Protein AF-A0A9E5XVZ9-F1 (afdb_monome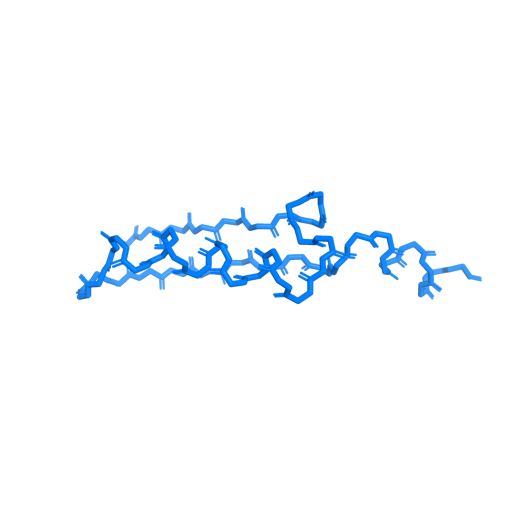r)

Structure (mmCIF, N/CA/C/O backbone):
data_AF-A0A9E5XVZ9-F1
#
_entry.id   AF-A0A9E5XVZ9-F1
#
loop_
_atom_site.group_PDB
_atom_site.id
_atom_site.type_symbol
_atom_site.label_atom_id
_atom_site.label_alt_id
_atom_site.label_comp_id
_atom_site.label_asym_id
_atom_site.label_entity_id
_atom_site.label_seq_id
_atom_site.pdbx_PDB_ins_code
_atom_site.Cartn_x
_atom_site.Cartn_y
_atom_site.Cartn_z
_atom_site.occupancy
_atom_site.B_iso_or_equiv
_atom_site.auth_seq_id
_atom_site.auth_comp_id
_atom_site.auth_asym_id
_atom_site.auth_atom_id
_atom_site.pdbx_PDB_model_num
ATOM 1 N N . MET A 1 1 ? -18.796 1.857 9.129 1.00 84.12 1 MET A N 1
ATOM 2 C CA . MET A 1 1 ? -17.932 1.143 8.163 1.00 84.12 1 MET A CA 1
ATOM 3 C C . MET A 1 1 ? -17.297 2.184 7.258 1.00 84.12 1 MET A C 1
ATOM 5 O O . MET A 1 1 ? -18.036 3.018 6.751 1.00 84.12 1 MET A O 1
ATOM 9 N N . LYS A 1 2 ? -15.966 2.204 7.124 1.00 94.38 2 LYS A N 1
ATOM 10 C CA . LYS A 1 2 ? -15.236 3.191 6.299 1.00 94.38 2 LYS A CA 1
ATOM 11 C C . LYS A 1 2 ? -14.534 2.497 5.136 1.00 94.38 2 LYS A C 1
ATOM 13 O O . LYS A 1 2 ? -14.087 1.365 5.298 1.00 94.38 2 LYS A O 1
ATOM 18 N N . VAL A 1 3 ? -14.426 3.173 3.996 1.00 97.12 3 VAL A N 1
ATOM 19 C CA . VAL A 1 3 ? -13.737 2.658 2.806 1.00 97.12 3 VAL A CA 1
ATOM 20 C C . VAL A 1 3 ? -12.562 3.574 2.485 1.00 97.12 3 VAL A C 1
ATOM 22 O O . VAL A 1 3 ? -12.749 4.777 2.323 1.00 97.12 3 VAL A O 1
ATOM 25 N N . PHE A 1 4 ? -11.364 3.006 2.390 1.00 97.12 4 PHE A N 1
ATOM 26 C CA . PHE A 1 4 ? -1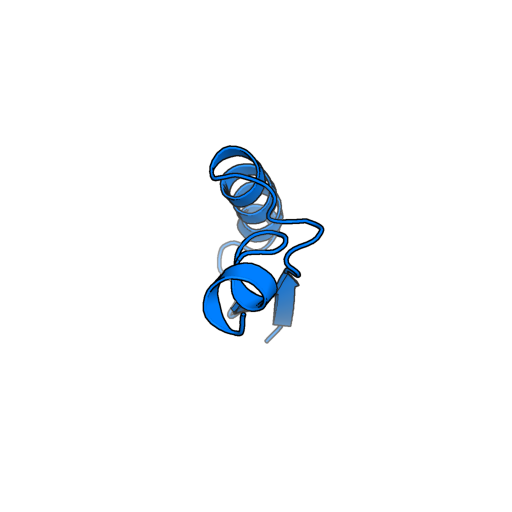0.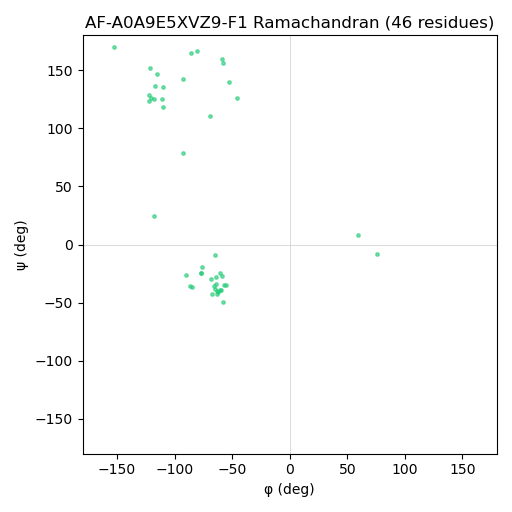151 3.712 1.982 1.00 97.12 4 PHE A CA 1
ATOM 27 C C . PHE A 1 4 ? -9.717 3.226 0.607 1.00 97.12 4 PHE A C 1
ATOM 29 O O . PHE A 1 4 ? -9.686 2.021 0.362 1.00 97.12 4 PHE A O 1
ATOM 36 N N . LYS A 1 5 ? -9.350 4.154 -0.282 1.00 96.88 5 LYS A N 1
ATOM 37 C CA . LYS A 1 5 ? -8.806 3.824 -1.601 1.00 96.88 5 LYS A CA 1
ATOM 38 C C . LYS A 1 5 ? -7.427 4.439 -1.783 1.00 96.88 5 LYS A C 1
ATOM 40 O O . LYS A 1 5 ? -7.286 5.658 -1.742 1.00 96.88 5 LYS A O 1
ATOM 45 N N . PHE A 1 6 ? -6.435 3.602 -2.074 1.00 96.56 6 PHE A N 1
ATOM 46 C CA . PHE A 1 6 ? -5.068 4.030 -2.373 1.00 96.56 6 PHE A CA 1
ATOM 47 C C . PHE A 1 6 ? -4.754 3.789 -3.851 1.00 96.56 6 PHE A C 1
ATOM 49 O O . PHE A 1 6 ? -4.817 2.663 -4.344 1.00 96.56 6 PHE A O 1
ATOM 56 N N . GLY A 1 7 ? -4.470 4.870 -4.581 1.00 96.62 7 GLY A N 1
ATOM 57 C CA . GLY A 1 7 ? -4.085 4.809 -5.994 1.00 96.62 7 GLY A CA 1
ATOM 58 C C . GLY A 1 7 ? -2.585 4.585 -6.197 1.00 96.62 7 GLY A C 1
ATOM 59 O O . GLY A 1 7 ? -1.785 4.845 -5.297 1.00 96.62 7 GLY A O 1
ATOM 60 N N . GLY A 1 8 ? -2.192 4.202 -7.416 1.00 94.81 8 GLY A N 1
ATOM 61 C CA . GLY A 1 8 ? -0.784 3.982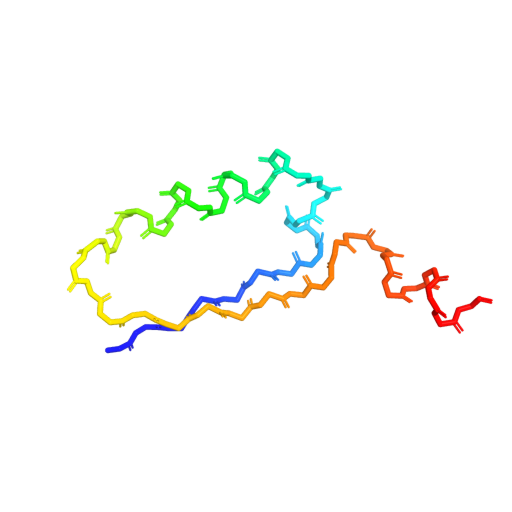 -7.777 1.00 94.81 8 GLY A CA 1
ATOM 62 C C . GLY A 1 8 ? 0.117 5.209 -7.584 1.00 94.81 8 GLY A C 1
ATOM 63 O O . GLY A 1 8 ? 1.288 5.064 -7.266 1.00 94.81 8 GLY A O 1
ATOM 64 N N . GLY A 1 9 ? -0.421 6.432 -7.668 1.00 93.69 9 GLY A N 1
ATOM 65 C CA . GLY A 1 9 ? 0.346 7.652 -7.377 1.00 93.69 9 GLY A CA 1
ATOM 66 C C . GLY A 1 9 ? 0.819 7.763 -5.919 1.00 93.69 9 GLY A C 1
ATOM 67 O O . GLY A 1 9 ? 1.855 8.374 -5.662 1.00 93.69 9 GLY A O 1
ATOM 68 N N . VAL A 1 10 ? 0.091 7.150 -4.978 1.00 93.00 10 VAL A N 1
ATOM 69 C CA . VAL A 1 10 ? 0.484 7.039 -3.562 1.00 93.00 10 VAL A CA 1
ATOM 70 C C . VAL A 1 10 ? 1.362 5.805 -3.350 1.00 93.00 10 VAL A C 1
ATOM 72 O O . VAL A 1 10 ? 2.320 5.853 -2.589 1.00 93.00 10 VAL A O 1
ATOM 75 N N . LEU A 1 11 ? 1.089 4.718 -4.073 1.00 95.12 11 LEU A N 1
ATOM 76 C CA . LEU A 1 11 ? 1.837 3.464 -4.011 1.00 95.12 11 LEU A CA 1
ATOM 77 C C . LEU A 1 11 ? 2.940 3.451 -5.077 1.00 95.12 11 LEU A C 1
ATOM 79 O O . LEU A 1 11 ? 2.797 2.836 -6.133 1.00 95.12 11 LEU A O 1
ATOM 83 N N . LYS A 1 12 ? 4.059 4.134 -4.816 1.00 94.44 12 LYS A N 1
ATOM 84 C CA . LYS A 1 12 ? 5.213 4.149 -5.739 1.00 94.44 12 LYS A CA 1
ATOM 85 C C . LYS A 1 12 ? 6.217 3.034 -5.451 1.00 94.44 12 LYS A C 1
ATOM 87 O O . LYS A 1 12 ? 6.929 2.604 -6.352 1.00 94.44 12 LYS A O 1
ATOM 92 N N . SER A 1 13 ? 6.277 2.571 -4.206 1.00 92.88 13 SER A N 1
ATOM 93 C CA . SER A 1 13 ? 7.190 1.529 -3.741 1.00 92.88 13 SER A CA 1
ATOM 94 C C . SER A 1 13 ? 6.609 0.780 -2.542 1.00 92.88 13 SER A C 1
ATOM 96 O O . SER A 1 13 ? 5.645 1.234 -1.921 1.00 92.88 13 SER A O 1
ATOM 98 N N . GLY A 1 14 ? 7.249 -0.324 -2.144 1.00 91.81 14 GLY A N 1
ATOM 99 C CA . GLY A 1 14 ? 6.896 -1.029 -0.907 1.00 91.81 14 GLY A CA 1
ATOM 100 C C . GLY A 1 14 ? 6.941 -0.126 0.335 1.00 91.81 14 GLY A C 1
ATOM 101 O O . GLY A 1 14 ? 6.081 -0.240 1.201 1.00 91.81 14 GLY A O 1
ATOM 102 N N . LYS A 1 15 ? 7.866 0.846 0.395 1.00 94.69 15 LYS A N 1
ATOM 103 C CA . LYS A 1 15 ? 7.946 1.815 1.507 1.00 94.69 15 LYS A CA 1
ATOM 104 C C . LYS A 1 15 ? 6.712 2.717 1.593 1.00 94.69 15 LYS A C 1
ATOM 106 O O . LYS A 1 15 ? 6.298 3.079 2.689 1.00 94.69 15 LYS A O 1
ATOM 111 N N . ASP A 1 16 ? 6.102 3.064 0.465 1.00 93.12 16 ASP A N 1
ATOM 112 C CA . ASP A 1 16 ? 4.911 3.921 0.458 1.00 93.12 16 ASP A CA 1
ATOM 113 C C . ASP A 1 16 ? 3.640 3.162 0.867 1.00 93.12 16 ASP A C 1
ATOM 115 O O . ASP A 1 16 ? 2.711 3.750 1.431 1.00 93.12 16 ASP A O 1
ATOM 119 N N . ALA A 1 17 ? 3.627 1.838 0.677 1.00 93.25 17 ALA A N 1
ATOM 120 C CA . ALA A 1 17 ? 2.585 0.981 1.233 1.00 93.25 17 ALA A CA 1
ATOM 121 C C . ALA A 1 17 ? 2.605 1.004 2.772 1.00 93.25 17 ALA A C 1
ATOM 123 O O . ALA A 1 17 ? 1.546 1.108 3.389 1.00 93.25 17 ALA A O 1
ATOM 124 N N . PHE A 1 18 ? 3.788 1.008 3.400 1.00 94.19 18 PHE A N 1
ATOM 125 C CA . PHE A 1 18 ? 3.899 1.115 4.861 1.00 94.19 18 PHE A CA 1
ATOM 126 C C . PHE A 1 18 ? 3.349 2.438 5.400 1.00 94.19 18 PHE A C 1
ATOM 128 O O . PHE A 1 18 ? 2.586 2.419 6.360 1.00 94.19 18 PHE A O 1
ATOM 135 N N . LYS A 1 19 ? 3.629 3.567 4.739 1.00 94.38 19 LYS A N 1
ATOM 136 C CA . LYS A 1 19 ? 3.034 4.867 5.112 1.00 94.38 19 LYS A CA 1
ATOM 137 C C . LYS A 1 19 ? 1.504 4.839 5.032 1.00 94.38 19 LYS A C 1
ATOM 139 O O . LYS A 1 19 ? 0.813 5.382 5.887 1.00 94.38 19 LYS A O 1
ATOM 144 N N . SER A 1 20 ? 0.960 4.170 4.014 1.00 93.06 20 SER A N 1
ATOM 145 C CA . SER A 1 20 ? -0.491 3.982 3.884 1.00 93.06 20 SER A CA 1
ATOM 146 C C . SER A 1 20 ? -1.046 3.127 5.031 1.00 93.06 20 SER A C 1
ATOM 148 O O . SER A 1 20 ? -2.108 3.432 5.566 1.00 93.06 20 SER A O 1
ATOM 150 N N . ALA A 1 21 ? -0.308 2.100 5.465 1.00 93.88 21 ALA A N 1
ATOM 151 C CA . ALA A 1 21 ? -0.676 1.282 6.618 1.00 93.88 21 ALA A CA 1
ATOM 152 C C . ALA A 1 21 ? -0.644 2.066 7.943 1.00 93.88 21 ALA A C 1
ATOM 154 O O . ALA A 1 21 ? -1.502 1.841 8.793 1.00 93.88 21 ALA A O 1
ATOM 155 N N . GLU A 1 22 ? 0.285 3.010 8.120 1.00 95.94 22 GLU A N 1
ATOM 156 C CA . GLU A 1 22 ? 0.312 3.897 9.295 1.00 95.94 22 GLU A CA 1
ATOM 157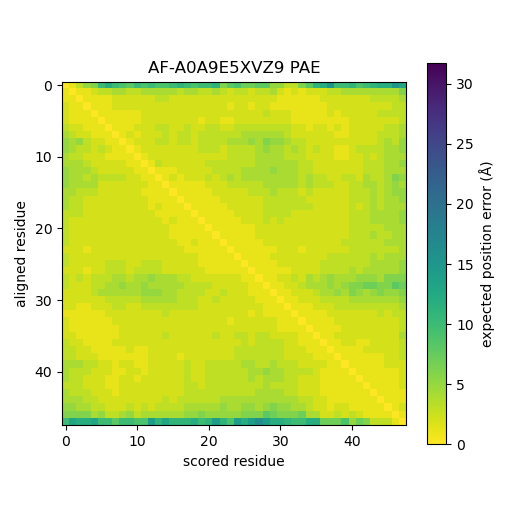 C C . GLU A 1 22 ? -0.960 4.746 9.405 1.00 95.94 22 GLU A C 1
ATOM 159 O O . GLU A 1 22 ? -1.522 4.865 10.491 1.00 95.94 22 GLU A O 1
ATOM 164 N N . ILE A 1 23 ? -1.489 5.246 8.283 1.00 94.06 23 ILE A N 1
ATOM 165 C CA . ILE A 1 23 ? -2.778 5.959 8.258 1.00 94.06 23 ILE A CA 1
ATOM 166 C C . ILE A 1 23 ? -3.919 5.035 8.701 1.00 94.06 23 ILE A C 1
ATOM 168 O O . ILE A 1 23 ? -4.804 5.449 9.447 1.00 94.06 23 ILE A O 1
ATOM 172 N N . LEU A 1 24 ? -3.906 3.772 8.264 1.00 96.12 24 LEU A N 1
ATOM 173 C CA . LEU A 1 24 ? -4.949 2.805 8.615 1.00 96.12 24 LEU A CA 1
ATOM 174 C C . LEU A 1 24 ? -4.929 2.421 10.100 1.00 96.12 24 LEU A C 1
ATOM 176 O O . LEU A 1 24 ? -5.992 2.159 10.663 1.00 96.12 24 LEU A O 1
ATOM 180 N N . ARG A 1 25 ? -3.759 2.444 10.755 1.00 96.25 25 ARG A N 1
ATOM 181 C CA . ARG A 1 25 ? -3.640 2.195 12.205 1.00 96.25 25 ARG A CA 1
ATOM 182 C C . ARG A 1 25 ? -4.420 3.207 13.047 1.00 96.25 25 ARG A C 1
ATOM 184 O O . ARG A 1 25 ? -4.875 2.861 14.128 1.00 96.25 25 ARG A O 1
ATOM 191 N N . LEU A 1 26 ? -4.674 4.412 12.530 1.00 96.19 26 LEU A N 1
ATOM 192 C CA . LEU A 1 26 ? -5.523 5.413 13.195 1.00 96.19 26 LEU A CA 1
ATOM 193 C C . LEU A 1 26 ? -6.996 4.977 13.329 1.00 96.19 26 LEU A C 1
ATOM 195 O O . LEU A 1 26 ? -7.783 5.645 13.999 1.00 96.19 26 LEU A O 1
ATOM 199 N N . PHE A 1 27 ? -7.387 3.872 12.688 1.00 95.88 27 PHE A N 1
ATOM 200 C CA . PHE A 1 27 ? -8.742 3.319 12.704 1.00 95.88 27 PHE A CA 1
ATOM 201 C C . PHE A 1 27 ? -8.796 1.916 13.325 1.00 95.88 27 PHE A C 1
ATOM 203 O O . PHE A 1 27 ? -9.712 1.147 13.026 1.00 95.88 27 PHE A O 1
ATOM 210 N N . GLU A 1 28 ? -7.833 1.570 14.181 1.00 95.00 28 GLU A N 1
ATOM 211 C CA . GLU A 1 28 ? -7.812 0.296 14.903 1.00 95.00 28 GLU A CA 1
ATOM 212 C C . GLU A 1 28 ? -9.130 0.046 15.664 1.00 95.00 28 GLU A C 1
ATOM 214 O O . GLU A 1 28 ? -9.769 0.963 16.183 1.00 95.00 28 GLU A O 1
ATOM 219 N N . GLY A 1 29 ? -9.598 -1.206 15.649 1.00 95.88 29 GLY A N 1
ATOM 220 C CA . GLY A 1 29 ? -10.891 -1.601 16.220 1.00 95.88 29 GLY A CA 1
ATOM 221 C C . GLY A 1 29 ? -12.123 -1.219 15.385 1.00 95.88 29 GLY A C 1
ATOM 222 O O . GLY A 1 29 ? -13.227 -1.672 15.687 1.00 95.88 29 GLY A O 1
ATOM 223 N N . GLN A 1 30 ? -11.978 -0.438 14.307 1.00 97.25 30 GLN A N 1
ATOM 224 C CA . GLN A 1 30 ? -13.087 -0.102 13.408 1.00 97.25 30 GLN A CA 1
ATOM 225 C C . GLN A 1 30 ? -13.167 -1.081 12.230 1.00 97.25 30 GLN A C 1
ATOM 227 O O . GLN A 1 30 ? -12.161 -1.467 11.639 1.00 97.25 30 GLN A O 1
ATOM 232 N N . LYS A 1 31 ? -14.391 -1.426 11.808 1.00 97.19 31 LYS A N 1
ATOM 233 C CA . LYS A 1 31 ? -14.604 -2.135 10.536 1.00 97.19 31 LYS A CA 1
ATOM 234 C C . LYS A 1 31 ? -14.297 -1.206 9.358 1.00 97.19 31 LYS A C 1
ATOM 236 O O . LYS A 1 31 ? -15.064 -0.270 9.082 1.00 97.19 31 LYS A O 1
ATOM 241 N N . ILE A 1 32 ? -13.205 -1.500 8.657 1.00 97.19 32 ILE A N 1
ATOM 242 C CA . ILE A 1 32 ? -12.754 -0.790 7.457 1.00 97.19 32 ILE A CA 1
ATOM 243 C C . ILE A 1 32 ? -12.656 -1.737 6.256 1.00 97.19 32 ILE A C 1
ATOM 245 O O . ILE A 1 32 ? -12.416 -2.931 6.414 1.00 97.19 32 ILE A O 1
ATOM 249 N N . ILE A 1 33 ? -12.829 -1.187 5.057 1.00 97.81 33 ILE A N 1
ATOM 250 C CA . ILE A 1 33 ? -12.545 -1.841 3.776 1.00 97.81 33 ILE A CA 1
ATOM 251 C C . ILE A 1 33 ? -11.445 -1.038 3.090 1.00 97.81 33 ILE A C 1
ATOM 253 O O . ILE A 1 33 ? -11.487 0.195 3.079 1.00 97.81 33 ILE A O 1
ATOM 257 N N . VAL A 1 34 ? -10.469 -1.729 2.511 1.00 96.94 34 VAL A N 1
ATOM 258 C CA . VAL A 1 34 ? -9.351 -1.098 1.810 1.00 96.94 34 VAL A CA 1
ATOM 259 C C . VAL A 1 34 ? -9.337 -1.574 0.364 1.00 96.94 34 VAL A C 1
ATOM 261 O O . VAL A 1 34 ? -9.316 -2.772 0.099 1.00 96.94 34 VAL A O 1
ATOM 264 N N . VAL A 1 35 ? -9.344 -0.623 -0.568 1.00 97.69 35 VAL A N 1
ATOM 265 C CA . VAL A 1 35 ? -9.233 -0.856 -2.009 1.00 97.69 35 VAL A CA 1
ATOM 266 C C . VAL A 1 35 ? -7.883 -0.327 -2.478 1.00 97.69 35 VAL A C 1
ATOM 268 O O . VAL A 1 35 ? -7.543 0.837 -2.255 1.00 97.69 35 VAL A O 1
ATOM 271 N N . ILE A 1 36 ? -7.100 -1.181 -3.130 1.00 96.06 36 ILE A N 1
ATOM 272 C CA . ILE A 1 36 ? -5.727 -0.877 -3.536 1.00 96.06 36 ILE A CA 1
ATOM 273 C C . ILE A 1 36 ? -5.596 -1.034 -5.051 1.00 96.06 36 ILE A C 1
ATOM 275 O O . ILE A 1 36 ? -5.990 -2.052 -5.613 1.00 96.06 36 ILE A O 1
ATOM 279 N N . SER A 1 37 ? -5.052 -0.013 -5.712 1.00 96.44 37 SER A N 1
ATOM 280 C CA . SER A 1 37 ? -4.599 -0.111 -7.105 1.00 96.44 37 SER A CA 1
ATOM 281 C C . SER A 1 37 ? -3.215 -0.770 -7.190 1.00 96.44 37 SER A C 1
ATOM 283 O O . SER A 1 37 ? -2.498 -0.845 -6.195 1.00 96.44 37 SER A O 1
ATOM 285 N N . ALA A 1 38 ? -2.793 -1.182 -8.389 1.00 96.31 38 ALA A N 1
ATOM 286 C CA . ALA A 1 38 ? -1.405 -1.581 -8.619 1.00 96.31 38 ALA A CA 1
ATOM 287 C C . ALA A 1 38 ? -0.417 -0.437 -8.296 1.00 96.31 38 ALA A C 1
ATOM 289 O O . ALA A 1 38 ? -0.792 0.744 -8.288 1.00 96.31 38 ALA A O 1
ATOM 290 N N . PHE A 1 39 ? 0.855 -0.786 -8.057 1.00 96.50 39 PHE A N 1
ATOM 291 C CA . PHE A 1 39 ? 1.925 0.204 -7.901 1.00 96.50 39 PHE A CA 1
ATOM 292 C C . PHE A 1 39 ? 2.038 1.097 -9.145 1.00 96.50 39 PHE A C 1
ATOM 294 O O . PHE A 1 39 ? 1.632 0.722 -10.248 1.00 96.50 39 PHE A O 1
ATOM 301 N N . ASN A 1 40 ? 2.595 2.293 -8.959 1.00 97.25 40 ASN A N 1
ATOM 302 C CA . ASN A 1 40 ? 2.708 3.305 -10.003 1.00 97.25 40 ASN A CA 1
ATOM 303 C C . ASN A 1 40 ? 3.223 2.731 -11.337 1.00 97.25 40 ASN A C 1
ATOM 305 O O . ASN A 1 40 ? 4.287 2.113 -11.374 1.00 97.25 40 ASN A O 1
ATOM 309 N N . LYS A 1 41 ? 2.477 2.975 -12.423 1.00 96.50 41 LYS A N 1
ATOM 310 C CA . LYS A 1 41 ? 2.766 2.521 -13.798 1.00 96.50 41 LYS A CA 1
ATOM 311 C C . LYS A 1 41 ? 2.875 1.001 -14.006 1.00 96.50 41 LYS A C 1
ATOM 313 O O . LYS A 1 41 ? 3.251 0.572 -15.092 1.00 96.50 41 LYS A O 1
ATOM 318 N N . VAL A 1 42 ? 2.554 0.170 -13.009 1.00 96.88 42 VAL A N 1
ATOM 319 C CA . VAL A 1 42 ? 2.591 -1.293 -13.176 1.00 96.88 42 VAL A CA 1
ATOM 320 C C . VAL A 1 42 ? 1.508 -1.757 -14.139 1.00 96.88 42 VAL A C 1
ATOM 322 O O . VAL A 1 42 ? 1.805 -2.568 -15.006 1.00 96.88 42 VAL A O 1
ATOM 325 N N . THR A 1 43 ? 0.292 -1.215 -14.036 1.00 97.12 43 THR A N 1
ATOM 326 C CA . THR A 1 43 ? -0.784 -1.521 -14.990 1.00 97.12 43 THR A CA 1
ATOM 327 C C . THR A 1 43 ? -0.361 -1.171 -16.418 1.00 97.12 43 THR A C 1
ATOM 329 O O . THR A 1 43 ? -0.386 -2.048 -17.271 1.00 97.12 43 THR A O 1
ATOM 332 N N . ASP A 1 44 ? 0.170 0.037 -16.645 1.00 97.44 44 ASP A N 1
ATOM 333 C CA . ASP A 1 44 ? 0.665 0.469 -17.963 1.00 97.44 44 ASP A CA 1
ATOM 334 C C . ASP A 1 44 ? 1.745 -0.461 -18.538 1.00 97.44 44 ASP A C 1
ATOM 336 O O . ASP A 1 44 ? 1.824 -0.635 -19.750 1.00 97.44 44 ASP A O 1
ATOM 340 N N . LYS A 1 45 ? 2.596 -1.036 -17.677 1.00 97.38 45 LYS A N 1
ATOM 341 C CA . LYS A 1 45 ? 3.656 -1.976 -18.070 1.00 97.38 45 LYS A CA 1
ATOM 342 C C . LYS A 1 45 ? 3.128 -3.385 -18.366 1.00 97.38 45 LYS A C 1
ATOM 344 O O . LYS A 1 45 ? 3.809 -4.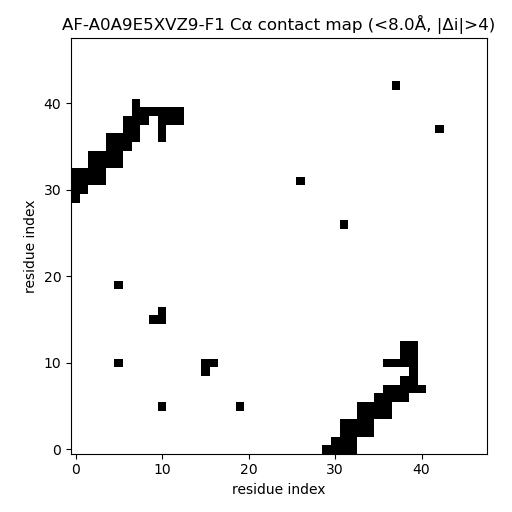149 -19.033 1.00 97.38 45 LYS A O 1
ATOM 349 N N . ILE A 1 46 ? 1.981 -3.762 -17.806 1.00 97.38 46 ILE A N 1
ATOM 350 C CA . ILE A 1 46 ? 1.353 -5.067 -18.057 1.00 97.38 46 ILE A CA 1
ATOM 351 C C . ILE A 1 46 ? 0.495 -5.007 -19.322 1.00 97.38 46 ILE A C 1
ATOM 353 O O . ILE A 1 46 ? 0.425 -5.983 -20.059 1.00 97.38 46 ILE A O 1
ATOM 357 N N . GLU A 1 47 ? -0.165 -3.875 -19.562 1.00 96.81 47 GLU A N 1
ATOM 358 C CA . GLU A 1 47 ? -1.045 -3.692 -20.719 1.00 96.81 47 GLU A CA 1
ATOM 359 C C . GLU A 1 47 ? -0.297 -3.471 -22.044 1.00 96.81 47 GLU A C 1
ATOM 361 O O . GLU A 1 47 ? -0.901 -3.637 -23.103 1.00 96.81 47 GLU A O 1
ATOM 366 N N . ARG A 1 48 ? 0.981 -3.076 -22.001 1.00 82.69 48 ARG A N 1
ATOM 367 C CA . ARG A 1 48 ? 1.812 -2.751 -23.172 1.00 82.69 48 ARG A CA 1
ATOM 368 C C . ARG A 1 48 ? 3.020 -3.665 -23.273 1.00 82.69 48 ARG A C 1
ATOM 370 O O . ARG A 1 48 ? 3.332 -4.061 -24.414 1.00 82.69 48 ARG A O 1
#

Sequence (48 aa):
MKVFKFGGGVLKSGKDAFKSAEILRLFEGQKIIVVISAF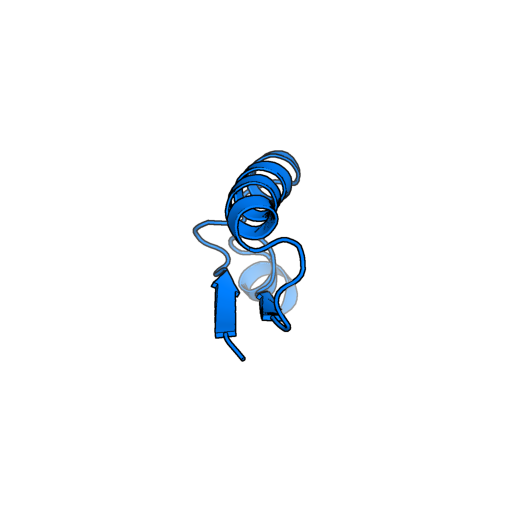NKVTDKIER

Foldseek 3Di:
DEEEEDEQVQQQDPVSVVVVVVVVVVQPPDDYHYHYDDH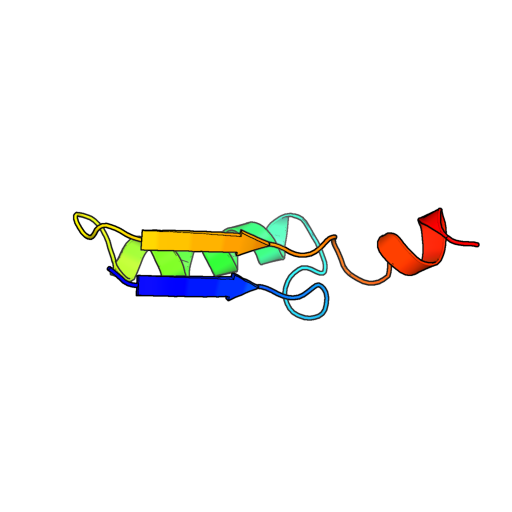HCPVVVVVD

pLDDT: mean 95.19, std 2.9, range [82.69, 97.81]

Secondary structure (DSSP, 8-state):
-EEEEE-TTT-SSHHHHHHHHHHHHTTTTS-EEEEEPPSTTHHHHHH-

Mean predicted aligned error: 2.63 Å

Radius of gyration: 12.33 Å; Cα contacts (8 Å, |Δi|>4): 50; chains: 1; bounding box: 26×13×39 Å

Nearest PDB structures (foldseek):
  2cdq-assembly1_B  TM=9.072E-01  e=3.142E-02  Arabidopsis thaliana
  1di7-assembly1_A  TM=4.769E-01  e=5.170E+00  Escherichia coli
  3sef-assembly2_C  TM=2.771E-01  e=5.539E+00  Vibrio cholerae O1 biovar El Tor str. N16961
  3pgj-assembly2_C  TM=2.789E-01  e=5.539E+00  Vibrio cholerae O1 biovar El Tor str. N16961

Solven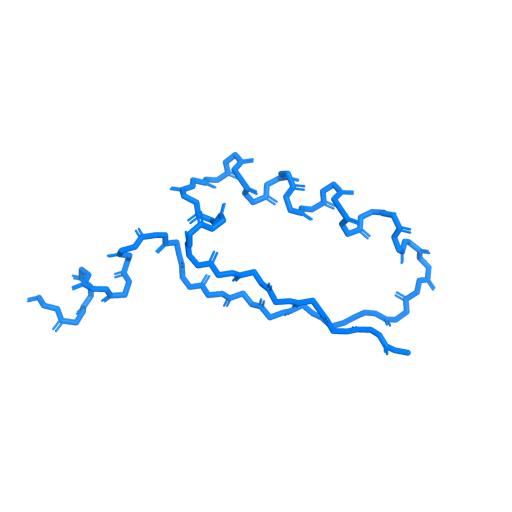t-accessible surface area (backbone atoms only — not comparable to full-atom values): 2947 Å² total; per-residue (Å²): 124,48,79,47,76,48,49,21,88,63,25,69,46,76,70,38,48,51,58,53,48,58,62,53,57,80,46,69,96,55,67,68,46,80,48,75,55,58,46,50,67,46,61,64,64,71,78,102